Protein AF-A0A922IL06-F1 (afdb_monomer_lite)

Radius of gyration: 19.31 Å; chains: 1; bounding box: 52×30×51 Å

Structure (mmCIF, N/CA/C/O backbone):
data_AF-A0A922IL06-F1
#
_entry.id   AF-A0A922IL06-F1
#
loop_
_atom_site.group_PDB
_atom_site.id
_atom_site.type_symbol
_atom_site.label_atom_id
_atom_site.label_alt_id
_atom_site.label_comp_id
_atom_site.label_asym_id
_atom_site.label_entity_id
_atom_site.label_seq_id
_atom_site.pdbx_PDB_ins_code
_atom_site.Cartn_x
_atom_site.Cartn_y
_atom_site.Cartn_z
_atom_site.occupancy
_atom_site.B_iso_or_equiv
_atom_site.auth_seq_id
_atom_site.auth_comp_id
_atom_site.auth_asym_id
_atom_site.auth_atom_id
_atom_site.pdbx_PDB_model_num
ATOM 1 N N . MET A 1 1 ? 7.405 -8.608 19.180 1.00 25.44 1 MET A N 1
ATOM 2 C CA . MET A 1 1 ? 8.076 -8.626 17.860 1.00 25.44 1 MET A CA 1
ATOM 3 C C . MET A 1 1 ? 7.338 -7.669 16.938 1.00 25.44 1 MET A C 1
ATOM 5 O O . MET A 1 1 ? 6.225 -7.965 16.531 1.00 25.44 1 MET A O 1
ATOM 9 N N . THR A 1 2 ? 7.897 -6.492 16.674 1.00 28.80 2 THR A N 1
ATOM 10 C CA . THR A 1 2 ? 7.299 -5.489 15.783 1.00 28.80 2 THR A CA 1
ATOM 11 C C . THR A 1 2 ? 7.538 -5.907 14.336 1.00 28.80 2 THR A C 1
ATOM 13 O O . THR A 1 2 ? 8.643 -5.746 13.826 1.00 28.80 2 THR A O 1
ATOM 16 N N . LYS A 1 3 ? 6.518 -6.465 13.671 1.00 36.66 3 LYS A N 1
ATOM 17 C CA . LYS A 1 3 ? 6.544 -6.620 12.211 1.00 36.66 3 LYS A CA 1
ATOM 18 C C . LYS A 1 3 ? 6.668 -5.216 11.608 1.00 36.66 3 LYS A C 1
ATOM 20 O O . LYS A 1 3 ? 5.855 -4.339 11.900 1.00 36.66 3 LYS A O 1
ATOM 25 N N . SER A 1 4 ? 7.754 -4.973 10.879 1.00 40.06 4 SER A N 1
ATOM 26 C CA . SER A 1 4 ? 7.953 -3.725 10.141 1.00 40.06 4 SER A CA 1
ATOM 27 C C . SER A 1 4 ? 6.907 -3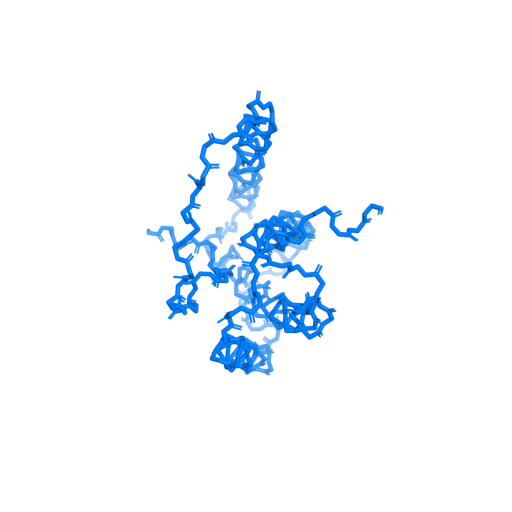.635 9.034 1.00 40.06 4 SER A C 1
ATOM 29 O O . SER A 1 4 ? 6.620 -4.648 8.398 1.00 40.06 4 SER A O 1
ATOM 31 N N . PHE A 1 5 ? 6.380 -2.432 8.785 1.00 40.97 5 PHE A N 1
ATOM 32 C CA . PHE A 1 5 ? 5.613 -2.140 7.572 1.00 40.97 5 PHE A CA 1
ATOM 33 C C . PHE A 1 5 ? 6.421 -2.577 6.364 1.00 40.97 5 PHE A C 1
ATOM 35 O O . PHE A 1 5 ? 7.599 -2.221 6.249 1.00 40.97 5 PHE A O 1
ATOM 42 N N . SER A 1 6 ? 5.810 -3.390 5.511 1.00 48.75 6 SER A N 1
ATOM 43 C CA . SER A 1 6 ? 6.524 -4.013 4.406 1.00 48.75 6 SER A CA 1
ATOM 44 C C . SER A 1 6 ? 5.707 -3.976 3.123 1.00 48.75 6 SER A C 1
ATOM 46 O O . SER A 1 6 ? 5.590 -4.979 2.432 1.00 48.75 6 SER A O 1
ATOM 48 N N . ILE A 1 7 ? 5.241 -2.786 2.728 1.00 51.75 7 ILE A N 1
ATOM 49 C CA . ILE A 1 7 ? 5.047 -2.496 1.296 1.00 51.75 7 ILE A CA 1
ATOM 50 C C . ILE A 1 7 ? 6.442 -2.248 0.698 1.00 51.75 7 ILE A C 1
ATOM 52 O O . ILE A 1 7 ? 6.792 -1.158 0.252 1.00 51.75 7 ILE A O 1
ATOM 56 N N . HIS A 1 8 ? 7.312 -3.252 0.793 1.00 52.00 8 HIS A N 1
ATOM 57 C CA . HIS A 1 8 ? 8.637 -3.194 0.208 1.00 52.00 8 HIS A CA 1
ATOM 58 C C . HIS A 1 8 ? 8.498 -3.559 -1.267 1.00 52.00 8 HIS A C 1
ATOM 60 O O . HIS A 1 8 ? 8.427 -4.732 -1.623 1.00 52.00 8 HIS A O 1
ATOM 66 N N . MET A 1 9 ? 8.590 -2.568 -2.157 1.00 52.44 9 MET A N 1
ATOM 67 C CA . MET A 1 9 ? 8.869 -2.838 -3.577 1.00 52.44 9 MET A CA 1
ATOM 68 C C . MET A 1 9 ? 10.180 -3.630 -3.782 1.00 52.44 9 MET A C 1
ATOM 70 O O . MET A 1 9 ? 10.429 -4.152 -4.865 1.00 52.44 9 MET A O 1
ATOM 74 N N . ALA A 1 10 ? 10.999 -3.766 -2.731 1.00 47.56 10 ALA A N 1
ATOM 75 C CA . ALA A 1 10 ? 12.192 -4.604 -2.676 1.00 47.56 10 ALA A CA 1
ATOM 76 C C . ALA A 1 10 ? 11.921 -6.124 -2.643 1.00 47.56 10 ALA A C 1
ATOM 78 O O . ALA A 1 10 ? 12.868 -6.885 -2.808 1.00 47.56 10 ALA A O 1
ATOM 79 N N . VAL A 1 11 ? 10.673 -6.584 -2.458 1.00 55.34 11 VAL A N 1
ATOM 80 C CA . VAL A 1 11 ? 10.341 -8.029 -2.465 1.00 55.34 11 VAL A CA 1
ATOM 81 C C . VAL A 1 11 ? 10.535 -8.648 -3.856 1.00 55.34 11 VAL A C 1
ATOM 83 O O . VAL A 1 11 ? 10.806 -9.840 -3.990 1.00 55.34 11 VAL A O 1
ATOM 86 N N . CYS A 1 12 ? 10.467 -7.832 -4.906 1.00 64.75 12 CYS A N 1
ATOM 87 C CA . CYS A 1 12 ? 10.831 -8.243 -6.250 1.00 64.75 12 CYS A CA 1
ATOM 88 C C . CYS A 1 12 ? 12.352 -8.169 -6.416 1.00 64.75 12 CYS A C 1
ATOM 90 O O . CYS A 1 12 ? 12.895 -7.155 -6.858 1.00 64.75 12 CYS A O 1
ATOM 92 N N . HIS A 1 13 ? 13.044 -9.250 -6.045 1.00 51.03 13 HIS A N 1
ATOM 93 C CA . HIS A 1 13 ? 14.447 -9.473 -6.392 1.00 51.03 13 HIS A CA 1
ATOM 94 C C . HIS A 1 13 ? 14.584 -9.694 -7.904 1.00 51.03 13 HIS A C 1
ATOM 96 O O . HIS A 1 13 ? 14.779 -10.806 -8.375 1.00 51.03 13 HIS A O 1
ATOM 102 N N . SER A 1 14 ? 14.467 -8.627 -8.684 1.00 48.75 14 SER A N 1
ATOM 103 C CA . SER A 1 14 ? 15.048 -8.583 -10.021 1.00 48.75 14 SER A CA 1
ATOM 104 C C . SER A 1 14 ? 16.544 -8.318 -9.866 1.00 48.75 14 SER A C 1
ATOM 106 O O . SER A 1 14 ? 16.910 -7.401 -9.118 1.00 48.75 14 SER A O 1
ATOM 108 N N . THR A 1 15 ? 17.392 -9.059 -10.572 1.00 41.72 15 THR A N 1
ATOM 109 C CA . THR A 1 15 ? 18.806 -8.721 -10.776 1.00 41.72 15 THR A CA 1
ATOM 110 C C . THR A 1 15 ? 18.898 -7.263 -11.230 1.00 41.72 15 THR A C 1
ATOM 112 O O . THR A 1 15 ? 18.485 -6.892 -12.325 1.00 41.72 15 THR A O 1
ATOM 115 N N . SER A 1 16 ? 19.319 -6.388 -10.317 1.00 41.94 16 SER A N 1
ATOM 116 C CA . SER A 1 16 ? 19.496 -4.967 -10.607 1.00 41.94 16 SER A CA 1
ATOM 117 C C . SER A 1 16 ? 20.673 -4.834 -11.575 1.00 41.94 16 SER A C 1
ATOM 119 O O . SER A 1 16 ? 21.653 -5.559 -11.395 1.00 41.94 16 SER A O 1
ATOM 121 N N . PRO A 1 17 ? 20.641 -3.919 -12.556 1.00 42.41 17 PRO A N 1
ATOM 122 C CA . PRO A 1 17 ? 21.859 -3.561 -13.251 1.00 42.41 17 PRO A CA 1
ATOM 123 C C . PRO A 1 17 ? 22.756 -2.899 -12.203 1.00 42.41 17 PRO A C 1
ATOM 125 O O . PRO A 1 17 ? 22.319 -1.990 -11.486 1.00 42.41 17 PRO A O 1
ATOM 128 N N . GLU A 1 18 ? 23.974 -3.409 -12.041 1.00 37.44 18 GLU A N 1
ATOM 129 C CA . GLU A 1 18 ? 25.001 -2.705 -11.287 1.00 37.44 18 GLU A CA 1
ATOM 130 C C . GLU A 1 18 ? 25.236 -1.380 -12.007 1.00 37.44 18 GLU A C 1
ATOM 132 O O . GLU A 1 18 ? 25.807 -1.330 -13.094 1.00 37.44 18 GLU A O 1
ATOM 137 N N . ILE A 1 19 ? 24.729 -0.293 -11.428 1.00 38.91 19 ILE A N 1
ATOM 138 C CA . ILE A 1 19 ? 25.041 1.050 -11.895 1.00 38.91 19 ILE A CA 1
ATOM 139 C C . ILE A 1 19 ? 26.510 1.270 -11.533 1.00 38.91 19 ILE A C 1
ATOM 141 O O . ILE A 1 19 ? 26.828 1.703 -10.426 1.00 38.91 19 ILE A O 1
ATOM 145 N N . THR A 1 20 ? 27.420 0.937 -12.447 1.00 30.42 20 THR A N 1
ATOM 146 C CA . THR A 1 20 ? 28.810 1.379 -12.369 1.00 30.42 20 THR A CA 1
ATOM 147 C C . THR A 1 20 ? 28.803 2.895 -12.476 1.00 30.42 20 THR A C 1
ATOM 149 O O . THR A 1 20 ? 28.686 3.462 -13.564 1.00 30.42 20 THR A O 1
ATOM 152 N N . THR A 1 21 ? 28.874 3.567 -11.331 1.00 33.59 21 THR A N 1
ATOM 153 C CA . THR A 1 21 ? 29.067 5.009 -11.262 1.00 33.59 21 THR A CA 1
ATOM 154 C C . THR A 1 21 ? 30.443 5.323 -11.837 1.00 33.59 21 THR A C 1
ATOM 156 O O . THR A 1 21 ? 31.457 5.174 -11.158 1.00 33.59 21 THR A O 1
ATOM 159 N N . SER A 1 22 ? 30.486 5.732 -13.106 1.00 32.06 22 SER A N 1
ATOM 160 C CA . SER A 1 22 ? 31.635 6.460 -13.629 1.00 32.06 22 SER A CA 1
ATOM 161 C C . SER A 1 22 ? 31.677 7.801 -12.904 1.00 32.06 22 SER A C 1
ATOM 163 O O . SER A 1 22 ? 30.762 8.621 -12.993 1.00 32.06 22 SER A O 1
ATOM 165 N N . ASP A 1 23 ? 32.714 7.941 -12.095 1.00 43.28 23 ASP A N 1
ATOM 166 C CA . ASP A 1 23 ? 32.923 8.996 -11.125 1.00 43.28 23 ASP A CA 1
ATOM 167 C C . ASP A 1 23 ? 33.218 10.326 -11.833 1.00 43.28 23 ASP A C 1
ATOM 169 O O . ASP A 1 23 ? 34.367 10.658 -12.119 1.00 43.28 23 ASP A O 1
ATOM 173 N N . LYS A 1 24 ? 32.170 11.085 -12.177 1.00 37.06 24 LYS A N 1
ATOM 174 C CA . LYS A 1 24 ? 32.280 12.510 -12.524 1.00 37.06 24 LYS A CA 1
ATOM 175 C C . LYS A 1 24 ? 31.118 13.312 -11.942 1.00 37.06 24 LYS A C 1
ATOM 177 O O . LYS A 1 24 ? 30.171 13.675 -12.626 1.00 37.06 24 LYS A O 1
ATOM 182 N N . GLY A 1 25 ? 31.261 13.608 -10.651 1.00 40.31 25 GLY A N 1
ATOM 183 C CA . GLY A 1 25 ? 30.978 14.919 -10.068 1.00 40.31 25 GLY A CA 1
ATOM 184 C C . GLY A 1 25 ? 29.542 15.439 -10.113 1.00 40.31 25 GLY A C 1
ATOM 185 O O . GLY A 1 25 ? 29.201 16.214 -10.995 1.00 40.31 25 GLY A O 1
ATOM 186 N N . THR A 1 26 ? 28.769 15.184 -9.051 1.00 31.05 26 THR A N 1
ATOM 187 C CA . THR A 1 26 ? 27.908 16.210 -8.418 1.00 31.05 26 THR A CA 1
ATOM 188 C C . THR A 1 26 ? 27.579 15.807 -6.968 1.00 31.05 26 THR A C 1
ATOM 190 O O . THR A 1 26 ? 26.559 15.187 -6.672 1.00 31.05 26 THR A O 1
ATOM 193 N N . HIS A 1 27 ? 28.464 16.134 -6.024 1.00 36.66 27 HIS A N 1
ATOM 194 C CA . HIS A 1 27 ? 28.212 15.969 -4.589 1.00 36.66 27 HIS A CA 1
ATOM 195 C C . HIS A 1 27 ? 27.429 17.171 -4.037 1.00 36.66 27 HIS A C 1
ATOM 197 O O . HIS A 1 27 ? 28.023 18.114 -3.525 1.00 36.66 27 HIS A O 1
ATOM 203 N N . SER A 1 28 ? 26.096 17.140 -4.100 1.00 35.50 28 SER A N 1
ATOM 204 C CA . SER A 1 28 ? 25.278 18.051 -3.272 1.00 35.50 28 SER A CA 1
ATOM 205 C C . SER A 1 28 ? 23.868 17.547 -2.931 1.00 35.50 28 SER A C 1
ATOM 207 O O . SER A 1 28 ? 23.380 17.869 -1.852 1.00 35.50 28 SER A O 1
ATOM 209 N N . ASN A 1 29 ? 23.242 16.668 -3.724 1.00 37.25 29 ASN A N 1
ATOM 210 C CA . ASN A 1 29 ? 21.848 16.252 -3.463 1.00 37.25 29 ASN A CA 1
ATOM 211 C C . ASN A 1 29 ? 21.653 15.010 -2.569 1.00 37.25 29 ASN A C 1
ATOM 213 O O . ASN A 1 29 ? 20.577 14.822 -2.007 1.00 37.25 29 ASN A O 1
ATOM 217 N N . ALA A 1 30 ? 22.674 14.173 -2.366 1.00 38.78 30 ALA A N 1
ATOM 218 C CA . ALA A 1 30 ? 22.519 12.916 -1.614 1.00 38.78 30 ALA A CA 1
ATOM 219 C C . ALA A 1 30 ? 22.411 13.093 -0.082 1.00 38.78 30 ALA A C 1
ATOM 221 O O . ALA A 1 30 ? 21.958 12.191 0.622 1.00 38.78 30 ALA A O 1
ATOM 222 N N . LYS A 1 31 ? 22.843 14.241 0.456 1.00 33.66 31 LYS A N 1
ATOM 223 C CA . LYS A 1 31 ? 22.804 14.520 1.903 1.00 33.66 31 LYS A CA 1
ATOM 224 C C . LYS A 1 31 ? 21.452 15.089 2.342 1.00 33.66 31 LYS A C 1
ATOM 226 O O . LYS A 1 31 ? 20.980 14.746 3.420 1.00 33.66 31 LYS A O 1
ATOM 231 N N . SER A 1 32 ? 20.812 15.888 1.484 1.00 35.94 32 SER A N 1
ATOM 232 C CA . SER A 1 32 ? 19.504 16.494 1.761 1.00 35.94 32 SER A CA 1
ATOM 233 C C . SER A 1 32 ? 18.368 15.466 1.752 1.00 35.94 32 SER A C 1
ATOM 235 O O . SER A 1 32 ? 17.473 15.558 2.582 1.00 35.94 32 SER A O 1
ATOM 237 N N . SER A 1 33 ? 18.427 14.446 0.885 1.00 49.84 33 SER A N 1
ATOM 238 C CA . SER A 1 33 ? 17.408 13.384 0.843 1.00 49.84 33 SER A CA 1
ATOM 239 C C . SER A 1 33 ? 17.472 12.422 2.037 1.00 49.84 33 SER A C 1
ATOM 241 O O . SER A 1 33 ? 16.442 11.933 2.490 1.00 49.84 33 SER A O 1
ATOM 243 N N . ARG A 1 34 ? 18.664 12.158 2.593 1.00 48.78 34 ARG A N 1
ATOM 244 C CA . ARG A 1 34 ? 18.819 11.315 3.796 1.00 48.78 34 ARG A CA 1
ATOM 245 C C . ARG A 1 34 ? 18.254 11.969 5.055 1.00 48.78 34 ARG A C 1
ATOM 247 O O . ARG A 1 34 ? 17.605 11.288 5.841 1.00 48.78 34 ARG A O 1
ATOM 254 N N . ILE A 1 35 ? 18.485 13.272 5.221 1.00 48.94 35 ILE A N 1
ATOM 255 C CA . ILE A 1 35 ? 18.001 14.041 6.377 1.00 48.94 35 ILE A CA 1
ATOM 256 C C . ILE A 1 35 ? 16.464 14.074 6.402 1.00 48.94 35 ILE A C 1
ATOM 258 O O . ILE A 1 35 ? 15.870 13.983 7.474 1.00 48.94 35 ILE A O 1
ATOM 262 N N . ASP A 1 36 ? 15.822 14.108 5.232 1.00 68.88 36 ASP A N 1
ATOM 263 C CA . ASP A 1 36 ? 14.361 14.086 5.123 1.00 68.88 36 ASP A CA 1
ATOM 264 C C . ASP A 1 36 ? 13.776 12.702 5.467 1.00 68.88 36 ASP A C 1
ATOM 266 O O . ASP A 1 36 ? 12.822 12.576 6.233 1.00 68.88 36 ASP A O 1
ATOM 270 N N . MET A 1 37 ? 14.427 11.628 5.002 1.00 65.69 37 MET A N 1
ATOM 271 C CA . MET A 1 37 ? 14.015 10.242 5.268 1.00 65.69 37 MET A CA 1
ATOM 272 C C . MET A 1 37 ? 14.095 9.853 6.746 1.00 65.69 37 MET A C 1
ATOM 274 O O . MET A 1 37 ? 13.223 9.139 7.247 1.00 65.69 37 MET A O 1
ATOM 278 N N . ASP A 1 38 ? 15.138 10.288 7.451 1.00 71.25 38 ASP A N 1
ATOM 279 C CA . ASP A 1 38 ? 15.278 10.004 8.881 1.00 71.25 38 ASP A CA 1
ATOM 280 C C . ASP A 1 38 ? 14.275 10.818 9.712 1.00 71.25 38 ASP A C 1
ATOM 282 O O . ASP A 1 38 ? 13.705 10.292 10.671 1.00 71.25 38 ASP A O 1
ATOM 286 N N . ASN A 1 39 ? 13.970 12.051 9.294 1.00 76.44 39 ASN A N 1
ATOM 287 C CA . ASN A 1 39 ? 12.915 12.861 9.900 1.00 76.44 39 ASN A CA 1
ATOM 288 C C . ASN A 1 39 ? 11.525 12.227 9.710 1.00 76.44 39 ASN A C 1
ATOM 290 O O . ASN A 1 39 ? 10.767 12.099 10.670 1.00 76.44 39 ASN A O 1
ATOM 294 N N . LEU A 1 40 ? 11.216 11.749 8.501 1.00 71.44 40 LEU A N 1
ATOM 295 C CA . LEU A 1 40 ? 9.978 11.026 8.192 1.00 71.44 40 LEU A CA 1
ATOM 296 C C . LEU A 1 40 ? 9.823 9.783 9.074 1.00 71.44 40 LEU A C 1
ATOM 298 O O . LEU A 1 40 ? 8.818 9.641 9.772 1.00 71.44 40 LEU A O 1
ATOM 302 N N . LYS A 1 41 ? 10.850 8.924 9.133 1.00 73.12 41 LYS A N 1
ATOM 303 C CA . LYS A 1 41 ? 10.855 7.740 10.011 1.00 73.12 41 LYS A CA 1
ATOM 304 C C . LYS A 1 41 ? 10.607 8.102 11.471 1.00 73.12 41 LYS A C 1
ATOM 306 O O . LYS A 1 41 ? 9.885 7.386 12.165 1.00 73.12 41 LYS A O 1
ATOM 311 N N . GLU A 1 42 ? 11.198 9.196 11.937 1.00 81.31 42 GLU A N 1
ATOM 312 C CA . GLU A 1 42 ? 11.040 9.652 13.310 1.00 81.31 42 GLU A CA 1
ATOM 313 C C . GLU A 1 42 ? 9.625 10.186 13.583 1.00 81.31 42 GLU A C 1
ATOM 315 O O . GLU A 1 42 ? 9.038 9.833 14.607 1.00 81.31 42 GLU A O 1
ATOM 320 N N . ILE A 1 43 ? 9.021 10.939 12.655 1.00 78.81 43 ILE A N 1
ATOM 321 C CA . ILE A 1 43 ? 7.603 11.341 12.723 1.00 78.81 43 ILE A CA 1
ATOM 322 C C . ILE A 1 43 ? 6.710 10.101 12.833 1.00 78.81 43 ILE A C 1
ATOM 324 O O . ILE A 1 43 ? 5.832 10.027 13.690 1.00 78.81 43 ILE A O 1
ATOM 328 N N . MET A 1 44 ? 6.972 9.080 12.021 1.00 74.50 44 MET A N 1
ATOM 329 C CA . MET A 1 44 ? 6.183 7.847 12.004 1.00 74.50 44 MET A CA 1
ATOM 330 C C . MET A 1 44 ? 6.341 7.055 13.307 1.00 74.50 44 MET A C 1
ATOM 332 O O . MET A 1 44 ? 5.362 6.534 13.849 1.00 74.50 44 MET A O 1
ATOM 336 N N . ARG A 1 45 ? 7.559 7.010 13.862 1.00 81.25 45 ARG A N 1
ATOM 337 C CA . ARG A 1 45 ? 7.829 6.401 15.169 1.00 81.25 45 ARG A CA 1
ATOM 338 C C . ARG A 1 45 ? 7.079 7.127 16.289 1.00 81.25 45 ARG A C 1
ATOM 340 O O . ARG A 1 45 ? 6.488 6.456 17.138 1.00 81.25 45 ARG A O 1
ATOM 347 N N . ARG A 1 46 ? 7.079 8.466 16.289 1.00 84.44 46 ARG A N 1
ATOM 348 C CA . ARG A 1 46 ? 6.340 9.284 17.266 1.00 84.44 46 ARG A CA 1
ATOM 349 C C . ARG A 1 46 ? 4.835 9.083 17.144 1.00 84.44 46 ARG A C 1
ATOM 351 O O . ARG A 1 46 ? 4.212 8.728 18.138 1.00 84.44 46 ARG A O 1
ATOM 358 N N . ASN A 1 47 ? 4.278 9.171 15.936 1.00 82.19 47 ASN A N 1
ATOM 359 C CA . ASN A 1 47 ? 2.848 8.959 15.701 1.00 82.19 47 ASN A CA 1
ATOM 360 C C . ASN A 1 47 ? 2.393 7.585 16.202 1.00 82.19 47 ASN A C 1
ATOM 362 O O . ASN A 1 47 ? 1.392 7.484 16.908 1.00 82.19 47 ASN A O 1
ATOM 366 N N . LYS A 1 48 ? 3.161 6.525 15.917 1.00 82.00 48 LYS A N 1
ATOM 367 C CA . LYS A 1 48 ? 2.865 5.179 16.424 1.00 82.00 48 LYS A CA 1
ATOM 368 C C . LYS A 1 48 ? 2.866 5.120 17.955 1.00 82.00 48 LYS A C 1
ATOM 370 O O . LYS A 1 48 ? 1.996 4.475 18.540 1.00 82.00 48 LYS A O 1
ATOM 375 N N . ALA A 1 49 ? 3.839 5.762 18.604 1.00 87.06 49 ALA A N 1
ATOM 376 C CA . ALA A 1 49 ? 3.933 5.789 20.062 1.00 87.06 49 ALA A CA 1
ATOM 377 C C . ALA A 1 49 ? 2.760 6.554 20.696 1.00 87.06 49 ALA A C 1
ATOM 379 O O . ALA A 1 49 ? 2.158 6.067 21.651 1.00 87.06 49 ALA A O 1
ATOM 380 N N . GLU A 1 50 ? 2.397 7.705 20.134 1.00 88.62 50 GLU A N 1
ATOM 381 C CA . GLU A 1 50 ? 1.277 8.525 20.600 1.00 88.62 50 GLU A CA 1
ATOM 382 C C . GLU A 1 50 ? -0.070 7.821 20.427 1.00 88.62 50 GLU A C 1
ATOM 384 O O . GLU A 1 50 ? -0.859 7.785 21.367 1.00 88.62 50 GLU A O 1
ATOM 389 N N . ILE A 1 51 ? -0.316 7.201 19.268 1.00 85.44 51 ILE A N 1
ATOM 390 C CA . ILE A 1 51 ? -1.532 6.412 19.033 1.00 85.44 51 ILE A CA 1
ATOM 391 C C . ILE A 1 51 ? -1.598 5.239 20.017 1.00 85.44 51 ILE A C 1
ATOM 393 O O . ILE A 1 51 ? -2.644 4.971 20.607 1.00 85.44 51 ILE A O 1
ATOM 397 N N . SER A 1 52 ? -0.471 4.556 20.250 1.00 87.38 52 SER A N 1
ATOM 398 C CA . SER A 1 52 ? -0.420 3.470 21.228 1.00 87.38 52 SER A CA 1
ATOM 399 C C . SER A 1 52 ? -0.724 3.945 22.649 1.00 87.38 52 SER A C 1
ATOM 401 O O . SER A 1 52 ? -1.360 3.199 23.392 1.00 87.38 52 SER A O 1
ATOM 403 N N . ALA A 1 53 ? -0.266 5.135 23.038 1.00 89.06 53 ALA A N 1
ATOM 404 C CA . ALA A 1 53 ? -0.562 5.718 24.341 1.00 89.06 53 ALA A CA 1
ATOM 405 C C . ALA A 1 53 ? -2.044 6.110 24.458 1.00 89.06 53 ALA A C 1
ATOM 407 O O . ALA A 1 53 ? -2.679 5.777 25.455 1.00 89.06 53 ALA A O 1
ATOM 408 N N . GLU A 1 54 ? -2.614 6.742 23.426 1.00 88.12 54 GLU A N 1
ATOM 409 C CA . GLU A 1 54 ? -4.029 7.132 23.384 1.00 88.12 54 GLU A CA 1
ATOM 410 C C . GLU A 1 54 ? -4.945 5.908 23.514 1.00 88.12 54 GLU A C 1
A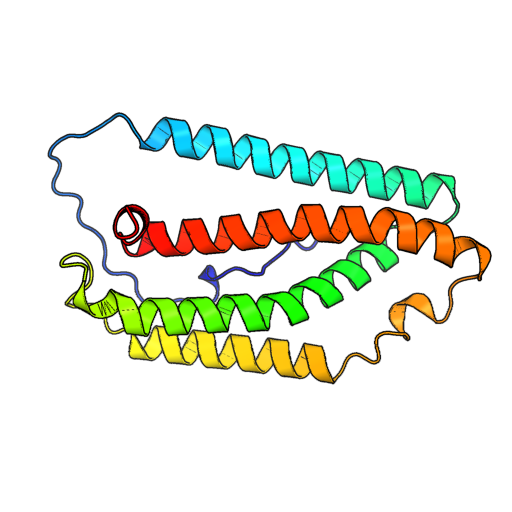TOM 412 O O . GLU A 1 54 ? -5.844 5.910 24.351 1.00 88.12 54 GLU A O 1
ATOM 417 N N . LEU A 1 55 ? -4.661 4.822 22.790 1.00 87.38 55 LEU A N 1
ATOM 418 C CA . LEU A 1 55 ? -5.410 3.566 22.903 1.00 87.38 55 LEU A CA 1
ATOM 419 C C . LEU A 1 55 ? -5.320 2.963 24.316 1.00 87.38 55 LEU A C 1
ATOM 421 O O . LEU A 1 55 ? -6.349 2.619 24.899 1.00 87.38 55 LEU A O 1
ATOM 425 N N . LYS A 1 56 ? -4.116 2.906 24.907 1.00 89.56 56 LYS A N 1
ATOM 426 C CA . LYS A 1 56 ? -3.921 2.390 26.278 1.00 89.56 56 LYS A CA 1
ATOM 427 C C . LYS A 1 56 ? -4.673 3.207 27.323 1.00 89.56 56 LYS A C 1
ATOM 429 O O . LYS A 1 56 ? -5.289 2.621 28.209 1.00 89.56 56 LYS A O 1
ATOM 434 N N . ASN A 1 57 ? -4.653 4.535 27.207 1.00 89.75 57 ASN A N 1
ATOM 435 C CA . ASN A 1 57 ? -5.335 5.435 28.140 1.00 89.75 57 ASN A CA 1
ATOM 436 C C . ASN A 1 57 ? -6.857 5.228 28.151 1.00 89.75 57 ASN A C 1
ATOM 438 O O . ASN A 1 57 ? -7.499 5.511 29.157 1.00 89.75 57 ASN A O 1
ATOM 442 N N . HIS A 1 58 ? -7.420 4.696 27.063 1.00 86.62 58 HIS A N 1
ATOM 443 C CA . HIS A 1 58 ? -8.843 4.381 26.938 1.00 86.62 58 HIS A CA 1
ATOM 444 C C . HIS A 1 58 ? -9.149 2.885 27.119 1.00 86.62 58 HIS A C 1
ATOM 446 O O . HIS A 1 58 ? -10.226 2.429 26.752 1.00 86.62 58 HIS A O 1
ATOM 452 N N . GLY A 1 59 ? -8.211 2.099 27.665 1.00 84.38 59 GLY A N 1
ATOM 453 C CA . GLY A 1 59 ? -8.417 0.671 27.933 1.00 84.38 59 GLY A CA 1
ATOM 454 C C . GLY A 1 59 ? -8.413 -0.224 26.688 1.00 84.38 59 GLY A C 1
ATOM 455 O O . GLY A 1 59 ? -8.780 -1.397 26.774 1.00 84.38 59 GLY A O 1
ATOM 456 N N . VAL A 1 60 ? -7.979 0.292 25.535 1.00 84.12 60 VAL A N 1
ATOM 457 C CA . VAL A 1 60 ? -7.904 -0.455 24.275 1.00 84.12 60 VAL A CA 1
ATOM 458 C C . VAL A 1 60 ? -6.519 -1.079 24.119 1.00 84.12 60 VAL A C 1
ATOM 460 O O . VAL A 1 60 ? -5.501 -0.402 24.259 1.00 84.12 60 VAL A O 1
ATOM 463 N N . GLN A 1 61 ? -6.466 -2.371 23.784 1.00 85.06 61 GLN A N 1
ATOM 464 C CA . GLN A 1 61 ? -5.212 -3.068 23.482 1.00 85.06 61 GLN A CA 1
ATOM 465 C C . GLN A 1 61 ? -4.647 -2.596 22.130 1.00 85.06 61 GLN A C 1
ATOM 467 O O . GLN A 1 61 ? -5.241 -2.902 21.092 1.00 85.06 61 GLN A O 1
ATOM 472 N N . PRO A 1 62 ? -3.507 -1.876 22.091 1.00 84.50 62 PRO A N 1
ATOM 473 C CA . PRO A 1 62 ? -3.049 -1.233 20.860 1.00 84.50 62 PRO A CA 1
ATOM 474 C C . PRO A 1 62 ? -2.602 -2.213 19.786 1.00 84.50 62 PRO A C 1
ATOM 476 O O . PRO A 1 62 ? -2.807 -1.946 18.609 1.00 84.50 62 PRO A O 1
ATOM 479 N N . ASP A 1 63 ? -1.998 -3.336 20.177 1.00 82.62 63 ASP A N 1
ATOM 480 C CA . ASP A 1 63 ? -1.370 -4.263 19.233 1.00 82.62 63 ASP A CA 1
ATOM 481 C C . ASP A 1 63 ? -2.382 -4.831 18.232 1.00 82.62 63 ASP A C 1
ATOM 483 O O . ASP A 1 63 ? -2.098 -4.883 17.039 1.00 82.62 63 ASP A O 1
ATOM 487 N N . GLN A 1 64 ? -3.591 -5.171 18.691 1.00 78.38 64 GLN A N 1
ATOM 488 C CA . GLN A 1 64 ? -4.660 -5.671 17.823 1.00 78.38 64 GLN A CA 1
ATOM 489 C C . GLN A 1 64 ? -5.170 -4.591 16.856 1.00 78.38 64 GLN A C 1
ATOM 491 O O . GLN A 1 64 ? -5.397 -4.877 15.681 1.00 78.38 64 GLN A O 1
ATOM 496 N N . ILE A 1 65 ? -5.329 -3.349 17.328 1.00 80.88 65 ILE A N 1
ATOM 497 C CA . ILE A 1 65 ? -5.819 -2.230 16.506 1.00 80.88 65 ILE A CA 1
ATOM 498 C C . ILE A 1 65 ? -4.774 -1.819 15.470 1.00 80.88 65 ILE A C 1
ATOM 500 O O . ILE A 1 65 ? -5.097 -1.678 14.292 1.00 80.88 65 ILE A O 1
ATOM 504 N N . ILE A 1 66 ? -3.516 -1.679 15.895 1.00 81.25 66 ILE A N 1
ATOM 505 C CA . ILE A 1 66 ? -2.384 -1.356 15.024 1.00 81.25 66 ILE A CA 1
ATOM 506 C C . ILE A 1 66 ? -2.226 -2.439 13.957 1.00 81.25 66 ILE A C 1
ATOM 508 O O . ILE A 1 66 ? -2.072 -2.106 12.785 1.00 81.25 66 ILE A O 1
ATOM 512 N N . GLU A 1 67 ? -2.280 -3.719 14.337 1.00 79.62 67 GLU A N 1
ATOM 513 C CA . GLU A 1 67 ? -2.155 -4.827 13.387 1.00 79.62 67 GLU A CA 1
ATOM 514 C C . GLU A 1 67 ? -3.331 -4.862 12.410 1.00 79.62 67 GLU A C 1
ATOM 516 O O . GLU A 1 67 ? -3.119 -5.049 11.213 1.00 79.62 67 GLU A O 1
ATOM 521 N N . CYS A 1 68 ? -4.559 -4.617 12.876 1.00 79.56 68 CYS A N 1
ATOM 522 C CA . CYS A 1 68 ? -5.687 -4.555 11.959 1.00 79.56 68 CYS A CA 1
ATOM 523 C C . CYS A 1 68 ? -5.568 -3.387 10.974 1.00 79.56 68 CYS A C 1
ATOM 525 O O . CYS A 1 68 ? -5.684 -3.602 9.768 1.00 79.56 68 CYS A O 1
ATOM 527 N N . ARG A 1 69 ? -5.282 -2.167 11.451 1.00 80.50 69 ARG A N 1
ATOM 528 C CA . ARG A 1 69 ? -5.091 -1.007 10.566 1.00 80.50 69 ARG A CA 1
ATOM 529 C C . ARG A 1 69 ? -3.930 -1.217 9.609 1.00 80.50 69 ARG A C 1
ATOM 531 O O . ARG A 1 69 ? -4.027 -0.821 8.456 1.00 80.50 69 ARG A O 1
ATOM 538 N N . ARG A 1 70 ? -2.858 -1.874 10.057 1.00 79.12 70 ARG A N 1
ATOM 539 C CA . ARG A 1 70 ? -1.738 -2.267 9.200 1.00 79.12 70 ARG A CA 1
ATOM 540 C C . ARG A 1 70 ? -2.194 -3.170 8.068 1.00 79.12 70 ARG A C 1
ATOM 542 O O . ARG A 1 70 ? -1.948 -2.834 6.920 1.00 79.12 70 ARG A O 1
ATOM 549 N N . MET A 1 71 ? -2.870 -4.276 8.376 1.00 76.88 71 MET A N 1
ATOM 550 C CA . MET A 1 71 ? -3.376 -5.192 7.349 1.00 76.88 71 MET A CA 1
ATOM 551 C C . MET A 1 71 ? -4.360 -4.490 6.417 1.00 76.88 71 MET A C 1
ATOM 553 O O . MET A 1 71 ? -4.325 -4.721 5.209 1.00 76.88 71 MET A O 1
ATOM 557 N N . PHE A 1 72 ? -5.216 -3.619 6.964 1.00 77.94 72 PHE A N 1
ATOM 558 C CA . PHE A 1 72 ? -6.175 -2.860 6.176 1.00 77.94 72 PHE A CA 1
ATOM 559 C C . PHE A 1 72 ? -5.458 -1.957 5.160 1.00 77.94 72 PHE A C 1
ATOM 561 O O . PHE A 1 72 ? -5.697 -1.989 3.953 1.00 77.94 72 PHE A O 1
ATOM 568 N N . HIS A 1 73 ? -4.488 -1.204 5.650 1.00 77.44 73 HIS A N 1
ATOM 569 C CA . HIS A 1 73 ? -3.746 -0.278 4.823 1.00 77.44 73 HIS A CA 1
ATOM 570 C C . HIS A 1 73 ? -2.821 -0.976 3.818 1.00 77.44 73 HIS A C 1
ATOM 572 O O . HIS A 1 73 ? -2.777 -0.594 2.652 1.00 77.44 73 HIS A O 1
ATOM 578 N N . GLU A 1 74 ? -2.100 -2.018 4.245 1.00 78.19 74 GLU A N 1
ATOM 579 C CA . GLU A 1 74 ? -1.156 -2.766 3.403 1.00 78.19 74 GLU A CA 1
ATOM 580 C C . GLU A 1 74 ? -1.850 -3.405 2.198 1.00 78.19 74 GLU A C 1
ATOM 582 O O . GLU A 1 74 ? -1.308 -3.360 1.098 1.00 78.19 74 GLU A O 1
ATOM 587 N N . SER A 1 75 ? -3.061 -3.937 2.364 1.00 79.06 75 SER A N 1
ATOM 588 C CA . SER A 1 75 ? -3.786 -4.540 1.239 1.00 79.06 75 SER A CA 1
ATOM 589 C C . SER A 1 75 ? -4.451 -3.505 0.327 1.00 79.06 75 SER A C 1
ATOM 591 O O . SER A 1 75 ? -4.374 -3.662 -0.888 1.00 79.06 75 SER A O 1
ATOM 593 N N . GLU A 1 76 ? -5.015 -2.406 0.846 1.00 78.81 76 GLU A N 1
ATOM 594 C CA . GLU A 1 76 ? -5.555 -1.345 -0.027 1.00 78.81 76 GLU A CA 1
ATOM 595 C C . GLU A 1 76 ? -4.454 -0.607 -0.794 1.00 78.81 76 GLU A C 1
ATOM 597 O O . GLU A 1 76 ? -4.490 -0.507 -2.024 1.00 78.81 76 GLU A O 1
ATOM 602 N N . GLN A 1 77 ? -3.435 -0.110 -0.089 1.00 78.56 77 GLN A N 1
ATOM 603 C CA . GLN A 1 77 ? -2.359 0.618 -0.752 1.00 78.56 77 GLN A CA 1
ATOM 604 C C . GLN A 1 77 ? -1.394 -0.293 -1.483 1.00 78.56 77 GLN A C 1
ATOM 606 O O . GLN A 1 77 ? -0.760 0.174 -2.423 1.00 78.56 77 GLN A O 1
ATOM 611 N N . GLY A 1 78 ? -1.272 -1.568 -1.117 1.00 79.81 78 GLY A N 1
ATOM 612 C CA . GLY A 1 78 ? -0.483 -2.530 -1.880 1.00 79.81 78 GLY A CA 1
ATOM 613 C C . GLY A 1 78 ? -0.968 -2.599 -3.328 1.00 79.81 78 GLY A C 1
ATOM 614 O O . GLY A 1 78 ? -0.179 -2.401 -4.253 1.00 79.81 78 GLY A O 1
ATOM 615 N N . VAL A 1 79 ? -2.282 -2.755 -3.537 1.00 83.62 79 VAL A N 1
ATOM 616 C CA . VAL A 1 79 ? -2.885 -2.763 -4.883 1.00 83.62 79 VAL A CA 1
ATOM 617 C C . VAL A 1 79 ? -2.558 -1.481 -5.646 1.00 83.62 79 VAL A C 1
ATOM 619 O O . VAL A 1 79 ? -2.104 -1.543 -6.796 1.00 83.62 79 VAL A O 1
ATOM 622 N N . ARG A 1 80 ? -2.753 -0.321 -5.011 1.00 84.12 80 ARG A N 1
ATOM 623 C CA . ARG A 1 80 ? -2.485 0.982 -5.631 1.00 84.12 80 ARG A CA 1
ATOM 624 C C . ARG A 1 80 ? -1.007 1.161 -5.973 1.00 84.12 80 ARG A C 1
ATOM 626 O O . ARG A 1 80 ? -0.687 1.493 -7.110 1.00 84.12 80 ARG A O 1
ATOM 633 N N . THR A 1 81 ? -0.118 0.877 -5.022 1.00 81.62 81 THR A N 1
ATOM 634 C CA . THR A 1 81 ? 1.340 1.021 -5.158 1.00 81.62 81 THR A CA 1
ATOM 635 C C . THR A 1 81 ? 1.852 0.224 -6.345 1.00 81.62 81 THR A C 1
ATOM 637 O O . THR A 1 81 ? 2.528 0.773 -7.212 1.00 81.62 81 THR A O 1
ATOM 640 N N . PHE A 1 82 ? 1.507 -1.063 -6.423 1.00 83.81 82 PHE A N 1
ATOM 641 C CA . PHE A 1 82 ? 1.986 -1.908 -7.512 1.00 83.81 82 PHE A CA 1
ATOM 642 C C . PHE A 1 82 ? 1.354 -1.532 -8.857 1.00 83.81 82 PHE A C 1
ATOM 644 O O . PHE A 1 82 ? 2.042 -1.572 -9.874 1.00 83.81 82 PHE A O 1
ATOM 651 N N . SER A 1 83 ? 0.093 -1.085 -8.874 1.00 87.31 83 SER A N 1
ATOM 652 C CA . SER A 1 83 ? -0.548 -0.579 -10.098 1.00 87.31 83 SER A CA 1
ATOM 653 C C . SER A 1 83 ? 0.144 0.678 -10.633 1.00 87.31 83 SER A C 1
ATOM 655 O O . SER A 1 83 ? 0.468 0.746 -11.819 1.00 87.31 83 SER A O 1
ATOM 657 N N . GLU A 1 84 ? 0.423 1.655 -9.764 1.00 85.50 84 GLU A N 1
ATOM 658 C CA . GLU A 1 84 ? 1.149 2.871 -10.139 1.00 85.50 84 GLU A CA 1
ATOM 659 C C . GLU A 1 84 ? 2.592 2.557 -10.561 1.00 85.50 84 GLU A C 1
ATOM 661 O O . GLU A 1 84 ? 3.078 3.140 -11.531 1.00 85.50 84 GLU A O 1
ATOM 666 N N . ALA A 1 85 ? 3.268 1.605 -9.909 1.00 82.75 85 ALA A N 1
ATOM 667 C CA . ALA A 1 85 ? 4.617 1.184 -10.287 1.00 82.75 85 ALA A CA 1
ATOM 668 C C . ALA A 1 85 ? 4.654 0.548 -11.688 1.00 82.75 85 ALA A C 1
ATOM 670 O O . ALA A 1 85 ? 5.485 0.932 -12.512 1.00 82.75 85 ALA A O 1
ATOM 671 N N . ILE A 1 86 ? 3.723 -0.363 -11.996 1.00 86.69 86 ILE A N 1
ATOM 672 C CA . ILE A 1 86 ? 3.583 -0.972 -13.331 1.00 86.69 86 ILE A CA 1
ATOM 673 C C . ILE A 1 86 ? 3.319 0.108 -14.389 1.00 86.69 86 ILE A C 1
ATOM 675 O O . ILE A 1 86 ? 4.014 0.162 -15.406 1.00 86.69 86 ILE A O 1
ATOM 679 N N . ALA A 1 87 ? 2.365 1.011 -14.140 1.00 88.12 87 ALA A N 1
ATOM 680 C CA . ALA A 1 87 ? 2.052 2.108 -15.056 1.00 88.12 87 ALA A CA 1
ATOM 681 C C . ALA A 1 87 ? 3.262 3.032 -15.283 1.00 88.12 87 ALA A C 1
ATOM 683 O O . ALA A 1 87 ? 3.565 3.401 -16.420 1.00 88.12 87 ALA A O 1
ATOM 684 N N . THR A 1 88 ? 3.998 3.346 -14.214 1.00 84.38 88 THR A N 1
ATOM 685 C CA . THR A 1 88 ? 5.222 4.155 -14.268 1.00 84.38 88 THR A CA 1
ATOM 686 C C . THR A 1 88 ? 6.280 3.490 -15.144 1.00 84.38 88 THR A C 1
ATOM 688 O O . THR A 1 88 ? 6.875 4.162 -15.986 1.00 84.38 88 THR A O 1
ATOM 691 N N . ILE A 1 89 ? 6.484 2.175 -15.008 1.00 84.19 89 ILE A N 1
ATOM 692 C CA . ILE A 1 89 ? 7.405 1.422 -15.867 1.00 84.19 89 ILE A CA 1
ATOM 693 C C . ILE A 1 89 ? 6.976 1.519 -17.329 1.00 84.19 89 ILE A C 1
ATOM 695 O O . ILE A 1 89 ? 7.791 1.867 -18.182 1.00 84.19 89 ILE A O 1
ATOM 699 N N . HIS A 1 90 ? 5.706 1.246 -17.637 1.00 86.56 90 HIS A N 1
ATOM 700 C CA . HIS A 1 90 ? 5.213 1.301 -19.014 1.00 86.56 90 HIS A CA 1
ATOM 701 C C . HIS A 1 90 ? 5.427 2.672 -19.663 1.00 86.56 90 HIS A C 1
ATOM 703 O O . HIS A 1 90 ? 5.802 2.729 -20.835 1.00 86.56 90 HIS A O 1
ATOM 709 N N . PHE A 1 91 ? 5.233 3.753 -18.906 1.00 84.75 91 PHE A N 1
ATOM 710 C CA . PHE A 1 91 ? 5.384 5.122 -19.395 1.00 84.75 91 PHE A CA 1
ATOM 711 C C . PHE A 1 91 ? 6.847 5.574 -19.522 1.00 84.75 91 PHE A C 1
ATOM 713 O O . PHE A 1 91 ? 7.190 6.295 -20.462 1.00 84.75 91 PHE A O 1
ATOM 720 N N . ASN A 1 92 ? 7.716 5.166 -18.590 1.00 78.12 92 ASN A N 1
ATOM 721 C CA . ASN A 1 92 ? 9.075 5.706 -18.468 1.00 78.12 92 ASN A CA 1
ATOM 722 C C . ASN A 1 92 ? 10.186 4.792 -18.993 1.00 78.12 92 ASN A C 1
ATOM 724 O O . ASN A 1 92 ? 11.303 5.276 -19.169 1.00 78.12 92 ASN A O 1
ATOM 728 N N . LYS A 1 93 ? 9.922 3.510 -19.288 1.00 72.00 93 LYS A N 1
ATOM 729 C CA . LYS A 1 93 ? 10.969 2.550 -19.699 1.00 72.00 93 LYS A CA 1
ATOM 730 C C . LYS A 1 93 ? 11.799 2.977 -20.915 1.00 72.00 93 LYS A C 1
ATOM 732 O O . LYS A 1 93 ? 12.931 2.540 -21.048 1.00 72.00 93 LYS A O 1
ATOM 737 N N . PHE A 1 94 ? 11.271 3.854 -21.770 1.00 74.12 94 PHE A N 1
ATOM 738 C CA . PHE A 1 94 ? 11.980 4.388 -22.942 1.00 74.12 94 PHE A CA 1
ATOM 739 C C . PHE A 1 94 ? 12.554 5.797 -22.744 1.00 74.12 94 PHE A C 1
ATOM 741 O O . PHE A 1 94 ? 13.172 6.340 -23.653 1.00 74.12 94 PHE A O 1
ATOM 748 N N . LYS A 1 95 ? 12.324 6.420 -21.584 1.00 73.62 95 LYS A N 1
ATOM 749 C CA . LYS A 1 95 ? 12.678 7.824 -21.330 1.00 73.62 95 LYS A CA 1
ATOM 750 C C . LYS A 1 95 ? 14.022 8.010 -20.641 1.00 73.62 95 LYS A C 1
ATOM 752 O O . LYS A 1 95 ? 14.508 9.133 -20.574 1.00 73.62 95 LYS A O 1
ATOM 757 N N . SER A 1 96 ? 14.606 6.941 -20.107 1.00 66.38 96 SER A N 1
ATOM 758 C CA . SER A 1 96 ? 15.871 7.010 -19.384 1.00 66.38 96 SER A CA 1
ATOM 759 C C . SER A 1 96 ? 16.919 6.113 -20.050 1.00 66.38 96 SER A C 1
ATOM 761 O O . SER A 1 96 ? 16.730 4.895 -20.084 1.00 66.38 96 SER A O 1
ATOM 763 N N . PRO A 1 97 ? 18.038 6.679 -20.541 1.00 62.97 97 PRO A N 1
ATOM 764 C CA . PRO A 1 97 ? 19.150 5.899 -21.081 1.00 62.97 97 PRO A CA 1
ATOM 765 C C . PRO A 1 97 ? 19.870 5.056 -20.014 1.00 62.97 97 PRO A C 1
ATOM 767 O O . PRO A 1 97 ? 20.659 4.189 -20.357 1.00 62.97 97 PRO A O 1
ATOM 770 N N . LEU A 1 98 ? 19.583 5.266 -18.721 1.00 61.44 98 LEU A N 1
ATOM 771 C CA . LEU A 1 98 ? 20.151 4.480 -17.617 1.00 61.44 98 LEU A CA 1
ATOM 772 C C . LEU A 1 98 ? 19.529 3.078 -17.473 1.00 61.44 98 LEU A C 1
ATOM 774 O O . LEU A 1 98 ? 19.989 2.295 -16.646 1.00 61.44 98 LEU A O 1
ATOM 778 N N . VAL A 1 99 ? 18.460 2.770 -18.216 1.00 64.31 99 VAL A N 1
ATOM 779 C CA . VAL A 1 99 ? 17.672 1.531 -18.057 1.00 64.31 99 VAL A CA 1
ATOM 780 C C . VAL A 1 99 ? 17.295 0.877 -19.391 1.00 64.31 99 VAL A C 1
ATOM 782 O O . VAL A 1 99 ? 16.435 0.001 -19.415 1.00 64.31 99 VAL A O 1
ATOM 785 N N . THR A 1 100 ? 17.920 1.276 -20.504 1.00 62.22 100 THR A N 1
ATOM 786 C CA . THR A 1 100 ? 17.602 0.754 -21.848 1.00 62.22 100 THR A CA 1
ATOM 787 C C . THR A 1 100 ? 17.839 -0.747 -21.991 1.00 62.22 100 THR A C 1
ATOM 789 O O . THR A 1 100 ? 17.104 -1.399 -22.727 1.00 62.22 100 THR A O 1
ATOM 792 N N . ASP A 1 101 ? 18.789 -1.300 -21.235 1.00 65.62 101 ASP A N 1
ATOM 793 C CA . ASP A 1 101 ? 19.112 -2.734 -21.250 1.00 65.62 101 ASP A CA 1
ATOM 794 C C . ASP A 1 101 ? 18.376 -3.521 -20.154 1.00 65.62 101 ASP A C 1
ATOM 796 O O . ASP A 1 101 ? 18.552 -4.731 -20.005 1.00 65.62 101 ASP A O 1
ATOM 800 N N . TYR A 1 102 ? 17.545 -2.847 -19.354 1.00 71.50 102 TYR A N 1
ATOM 801 C CA . TYR A 1 102 ? 16.846 -3.485 -18.252 1.00 71.50 102 TYR A CA 1
ATOM 802 C C . TYR A 1 102 ? 15.574 -4.191 -18.731 1.00 71.50 102 TYR A C 1
ATOM 804 O O . TYR A 1 102 ? 14.644 -3.575 -19.260 1.00 71.50 102 TYR A O 1
ATOM 812 N N . ASN A 1 103 ? 15.491 -5.501 -18.486 1.00 76.75 103 ASN A N 1
ATOM 813 C CA . ASN A 1 103 ? 14.287 -6.266 -18.775 1.00 76.75 103 ASN A CA 1
ATOM 814 C C . ASN A 1 103 ? 13.227 -6.040 -17.689 1.00 76.75 103 ASN A C 1
ATOM 816 O O . ASN A 1 103 ? 13.188 -6.712 -16.659 1.00 76.75 103 ASN A O 1
ATOM 820 N N . PHE A 1 104 ? 12.316 -5.111 -17.957 1.00 82.50 104 PHE A N 1
ATOM 821 C CA . PHE A 1 104 ? 11.203 -4.815 -17.062 1.00 82.50 104 PHE A CA 1
ATOM 822 C C . PHE A 1 104 ? 10.145 -5.925 -16.974 1.00 82.50 104 PHE A C 1
ATOM 824 O O . PHE A 1 104 ? 9.297 -5.850 -16.091 1.00 82.50 104 PHE A O 1
ATOM 831 N N . THR A 1 105 ? 10.162 -6.937 -17.848 1.00 85.06 105 THR A N 1
ATOM 832 C CA . THR A 1 105 ? 9.121 -7.982 -17.895 1.00 85.06 105 THR A CA 1
ATOM 833 C C . THR A 1 105 ? 9.032 -8.742 -16.574 1.00 85.06 105 THR A C 1
ATOM 835 O O . THR A 1 105 ? 7.961 -8.813 -15.982 1.00 85.06 105 THR A O 1
ATOM 838 N N . GLU A 1 106 ? 10.162 -9.221 -16.047 1.00 83.12 106 GLU A N 1
ATOM 839 C CA . GLU A 1 106 ? 10.190 -9.959 -14.777 1.00 83.12 106 GLU A CA 1
ATOM 840 C C . GLU A 1 106 ? 9.751 -9.093 -13.588 1.00 83.12 106 GLU A C 1
ATOM 842 O O . GLU A 1 106 ? 9.079 -9.570 -12.668 1.00 83.12 106 GLU A O 1
ATOM 847 N N . LEU A 1 107 ? 10.108 -7.805 -13.616 1.00 82.38 107 LEU A N 1
ATOM 848 C CA . LEU A 1 107 ? 9.722 -6.847 -12.586 1.00 82.38 107 LEU A CA 1
ATOM 849 C C . LEU A 1 107 ? 8.217 -6.552 -12.631 1.00 82.38 107 LEU A C 1
ATOM 851 O O . LEU A 1 107 ? 7.566 -6.581 -11.588 1.00 82.38 107 LEU A O 1
ATOM 855 N N . ILE A 1 108 ? 7.663 -6.315 -13.825 1.00 86.19 108 ILE A N 1
ATOM 856 C CA . ILE A 1 108 ? 6.223 -6.119 -14.041 1.00 86.19 108 ILE A CA 1
ATOM 857 C C . ILE A 1 108 ? 5.462 -7.365 -13.590 1.00 86.19 108 ILE A C 1
ATOM 859 O O . ILE A 1 108 ? 4.521 -7.239 -12.812 1.00 86.19 108 ILE A O 1
ATOM 863 N N . ASP A 1 109 ? 5.898 -8.561 -13.988 1.00 87.56 109 ASP A N 1
ATOM 864 C CA . ASP A 1 109 ? 5.265 -9.819 -13.583 1.00 87.56 109 ASP A CA 1
ATOM 865 C C . ASP A 1 109 ? 5.296 -10.013 -12.065 1.00 87.56 109 ASP A C 1
ATOM 867 O O . ASP A 1 109 ? 4.334 -10.499 -11.462 1.00 87.56 109 ASP A O 1
ATOM 871 N N . CYS A 1 110 ? 6.397 -9.629 -11.417 1.00 86.44 110 CYS A N 1
ATOM 872 C CA . CYS A 1 110 ? 6.478 -9.657 -9.967 1.00 86.44 110 CYS A CA 1
ATOM 873 C C . CYS A 1 110 ? 5.502 -8.667 -9.319 1.00 86.44 110 CYS A C 1
ATOM 875 O O . CYS A 1 110 ? 4.758 -9.057 -8.417 1.00 86.44 110 CYS A O 1
ATOM 877 N N . PHE A 1 111 ? 5.449 -7.421 -9.794 1.00 87.38 111 PHE A N 1
ATOM 878 C CA . PHE A 1 111 ? 4.498 -6.424 -9.301 1.00 87.38 111 PHE A CA 1
ATOM 879 C C . PHE A 1 111 ? 3.048 -6.840 -9.541 1.00 87.38 111 PHE A C 1
ATOM 881 O O . PHE A 1 111 ? 2.210 -6.648 -8.667 1.00 87.38 111 PHE A O 1
ATOM 888 N N . GLU A 1 112 ? 2.753 -7.491 -10.662 1.00 89.94 112 GLU A N 1
ATOM 889 C CA . GLU A 1 112 ? 1.443 -8.065 -10.956 1.00 89.94 112 GLU A CA 1
ATOM 890 C C . GLU A 1 112 ? 1.053 -9.152 -9.948 1.00 89.94 112 GLU A C 1
ATOM 892 O O . GLU A 1 112 ? -0.072 -9.163 -9.441 1.00 89.94 112 GLU A O 1
ATOM 897 N N . ARG A 1 113 ? 1.987 -10.045 -9.594 1.00 89.12 113 ARG A N 1
ATOM 898 C CA . ARG A 1 113 ? 1.760 -11.053 -8.545 1.00 89.12 113 ARG A CA 1
ATOM 899 C C . ARG A 1 113 ? 1.505 -10.409 -7.184 1.00 89.12 113 ARG A C 1
ATOM 901 O O . ARG A 1 113 ? 0.562 -10.810 -6.505 1.00 89.12 113 ARG A O 1
ATOM 908 N N . GLN A 1 114 ? 2.297 -9.406 -6.806 1.00 84.19 114 GLN A N 1
ATOM 909 C CA . GLN A 1 114 ? 2.122 -8.687 -5.539 1.00 84.19 114 GLN A CA 1
ATOM 910 C C . GLN A 1 114 ? 0.794 -7.921 -5.498 1.00 84.19 114 GLN A C 1
ATOM 912 O O . GLN A 1 114 ? 0.049 -8.020 -4.526 1.00 84.19 114 GLN A O 1
ATOM 917 N N . ARG A 1 115 ? 0.433 -7.238 -6.591 1.00 88.94 115 ARG A N 1
ATOM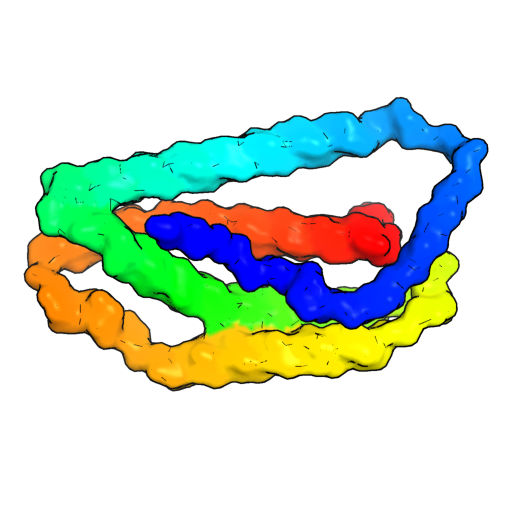 918 C CA . ARG A 1 115 ? -0.863 -6.570 -6.747 1.00 88.94 115 ARG A CA 1
ATOM 919 C C . ARG A 1 115 ? -2.017 -7.546 -6.548 1.00 88.94 115 ARG A C 1
ATOM 921 O O . ARG A 1 115 ? -2.919 -7.263 -5.770 1.00 88.94 115 ARG A O 1
ATOM 928 N N . LYS A 1 116 ? -1.988 -8.701 -7.224 1.00 89.12 116 LYS A N 1
ATOM 929 C CA . LYS A 1 116 ? -3.030 -9.733 -7.096 1.00 89.12 116 LYS A CA 1
ATOM 930 C C . LYS A 1 116 ? -3.110 -10.293 -5.680 1.00 89.12 116 LYS A C 1
ATOM 932 O O . LYS A 1 116 ? -4.211 -10.521 -5.196 1.00 89.12 116 LYS A O 1
ATOM 937 N N . HIS A 1 117 ? -1.973 -10.503 -5.020 1.00 86.44 117 HIS A N 1
ATOM 938 C CA . HIS A 1 117 ? -1.944 -10.949 -3.629 1.00 86.44 117 HIS A CA 1
ATOM 939 C C . HIS A 1 117 ? -2.648 -9.947 -2.707 1.00 86.44 117 HIS A C 1
ATOM 941 O O . HIS A 1 117 ? -3.590 -10.325 -2.014 1.00 86.44 117 HIS A O 1
ATOM 947 N N . HIS A 1 118 ? -2.277 -8.668 -2.785 1.00 84.19 118 HIS A N 1
ATOM 948 C CA . HIS A 1 118 ? -2.928 -7.618 -2.005 1.00 84.19 118 HIS A CA 1
ATOM 949 C C . HIS A 1 118 ? -4.398 -7.421 -2.375 1.00 84.19 118 HIS A C 1
ATOM 951 O O . HIS A 1 118 ? -5.194 -7.141 -1.490 1.00 84.19 118 HIS A O 1
ATOM 957 N N . GLN A 1 119 ? -4.787 -7.627 -3.638 1.00 86.25 119 GLN A N 1
ATOM 958 C CA . GLN A 1 119 ? -6.194 -7.603 -4.044 1.00 86.25 119 GLN A CA 1
ATOM 959 C C . GLN A 1 119 ? -6.978 -8.750 -3.396 1.00 86.25 119 GLN A C 1
ATOM 961 O O . GLN A 1 119 ? -8.051 -8.527 -2.854 1.00 86.25 119 GLN A O 1
ATOM 966 N N . MET A 1 120 ? -6.430 -9.968 -3.377 1.00 85.38 120 MET A N 1
ATOM 967 C CA . MET A 1 120 ? -7.075 -11.093 -2.692 1.00 85.38 120 MET A CA 1
ATOM 968 C C . MET A 1 120 ? -7.187 -10.853 -1.187 1.00 85.38 120 MET A C 1
ATOM 970 O O . MET A 1 120 ? -8.210 -11.183 -0.593 1.00 85.38 120 MET A O 1
ATOM 974 N N . GLU A 1 121 ? -6.155 -10.296 -0.551 1.00 82.62 121 GLU A N 1
ATOM 975 C CA . GLU A 1 121 ? -6.251 -9.860 0.844 1.00 82.62 121 GLU A CA 1
ATOM 976 C C . GLU A 1 121 ? -7.314 -8.774 0.998 1.00 82.62 121 GLU A C 1
ATOM 978 O O . GLU A 1 121 ? -8.103 -8.829 1.937 1.00 82.62 121 GLU A O 1
ATOM 983 N N . ALA A 1 122 ? -7.387 -7.841 0.046 1.00 80.12 122 ALA A N 1
ATOM 984 C CA . ALA A 1 122 ? -8.354 -6.765 0.056 1.00 80.12 122 ALA A CA 1
ATOM 985 C C . ALA A 1 122 ? -9.793 -7.291 0.048 1.00 80.12 122 ALA A C 1
ATOM 987 O O . ALA A 1 122 ? -10.570 -6.923 0.929 1.00 80.12 122 ALA A O 1
ATOM 988 N N . ASP A 1 123 ? -10.087 -8.196 -0.885 1.00 82.31 123 ASP A N 1
ATOM 989 C CA . ASP A 1 123 ? -11.405 -8.783 -1.140 1.00 82.31 123 ASP A CA 1
ATOM 990 C C . ASP A 1 123 ? -11.840 -9.767 -0.045 1.00 82.31 123 ASP A C 1
ATOM 992 O O . ASP A 1 123 ? -13.026 -9.902 0.250 1.00 82.31 123 ASP A O 1
ATOM 996 N N . ARG A 1 124 ? -10.888 -10.470 0.586 1.00 75.88 124 ARG A N 1
ATOM 997 C CA . ARG A 1 124 ? -11.176 -11.409 1.687 1.00 75.88 124 ARG A CA 1
ATOM 998 C C . ARG A 1 124 ? -11.500 -10.705 3.000 1.00 75.88 124 ARG A C 1
ATOM 1000 O O . ARG A 1 124 ? -11.966 -11.360 3.935 1.00 75.88 124 ARG A O 1
ATOM 1007 N N . ARG A 1 125 ? -11.248 -9.399 3.109 1.00 70.38 125 ARG A N 1
ATOM 1008 C CA . ARG A 1 125 ? -11.552 -8.646 4.326 1.00 70.38 125 ARG A CA 1
ATOM 1009 C C . ARG A 1 125 ? -13.042 -8.368 4.402 1.00 70.38 125 ARG A C 1
ATOM 1011 O O . ARG A 1 125 ? -13.584 -7.529 3.693 1.00 70.38 125 ARG A O 1
ATOM 1018 N N . ASN A 1 126 ? -13.680 -8.995 5.378 1.00 63.69 126 ASN A N 1
ATOM 1019 C CA . ASN A 1 126 ? -14.914 -8.470 5.929 1.00 63.69 126 ASN A CA 1
ATOM 1020 C C . ASN A 1 126 ? -14.513 -7.315 6.863 1.00 63.69 126 ASN A C 1
ATOM 1022 O O . ASN A 1 126 ? -14.086 -7.565 7.991 1.00 63.69 126 ASN A O 1
ATOM 1026 N N . GLY A 1 127 ? -14.536 -6.069 6.372 1.00 55.62 127 GLY A N 1
ATOM 1027 C CA . GLY A 1 127 ? -13.946 -4.886 7.036 1.00 55.62 127 GLY A CA 1
ATOM 1028 C C . GLY A 1 127 ? -14.410 -4.623 8.480 1.00 55.62 127 GLY A C 1
ATOM 1029 O O . GLY A 1 127 ? -13.778 -3.867 9.209 1.00 55.62 127 GLY A O 1
ATOM 1030 N N . SER A 1 128 ? -15.471 -5.295 8.926 1.00 53.69 128 SER A N 1
ATOM 1031 C CA . SER A 1 128 ? -16.017 -5.250 10.283 1.00 53.69 128 SER A CA 1
ATOM 1032 C C . SER A 1 128 ? -15.426 -6.279 11.261 1.00 53.69 128 SER A C 1
ATOM 1034 O O . SER A 1 128 ? -15.544 -6.091 12.471 1.00 53.69 128 SER A O 1
ATOM 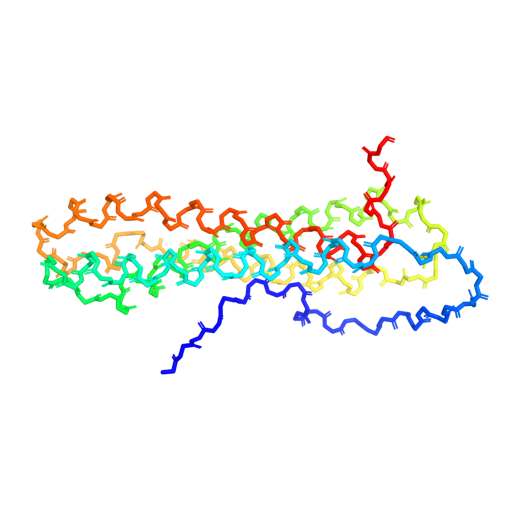1036 N N . MET A 1 129 ? -14.775 -7.358 10.802 1.00 60.59 129 MET A N 1
ATOM 1037 C CA . MET A 1 129 ? -14.390 -8.469 11.693 1.00 60.59 129 MET A CA 1
ATOM 1038 C C . MET A 1 129 ? -13.276 -8.120 12.685 1.00 60.59 129 MET A C 1
ATOM 1040 O O . MET A 1 129 ? -13.292 -8.619 13.807 1.00 60.59 129 MET A O 1
ATOM 1044 N N . CYS A 1 130 ? -12.334 -7.245 12.324 1.00 69.69 130 CYS A N 1
ATOM 1045 C CA . CYS A 1 130 ? -11.258 -6.850 13.240 1.00 69.69 130 CYS A CA 1
ATOM 1046 C C . CYS A 1 130 ? -11.753 -6.141 14.505 1.00 69.69 130 CYS A C 1
ATOM 1048 O O . CYS A 1 130 ? -11.135 -6.262 15.564 1.00 69.69 130 CYS A O 1
ATOM 1050 N N . TYR A 1 131 ? -12.836 -5.374 14.367 1.00 69.06 131 TYR A N 1
ATOM 1051 C CA . TYR A 1 131 ? -13.415 -4.561 15.434 1.00 69.06 131 TYR A CA 1
ATOM 1052 C C . TYR A 1 131 ? -14.664 -5.205 16.042 1.00 69.06 131 TYR A C 1
ATOM 1054 O O . TYR A 1 131 ? -15.170 -4.706 17.040 1.00 69.06 131 TYR A O 1
ATOM 1062 N N . GLY A 1 132 ? -15.155 -6.313 15.472 1.00 65.94 132 GLY A N 1
ATOM 1063 C CA . GLY A 1 132 ? -16.460 -6.897 15.797 1.00 65.94 132 GLY A CA 1
ATOM 1064 C C . GLY A 1 132 ? -16.634 -7.348 17.250 1.00 65.94 132 GLY A C 1
ATOM 1065 O O . GLY A 1 132 ? -17.761 -7.449 17.718 1.00 65.94 132 GLY A O 1
ATOM 1066 N N . ASN A 1 133 ? -15.533 -7.563 17.977 1.00 72.44 133 ASN A N 1
ATOM 1067 C CA . ASN A 1 133 ? -15.546 -7.947 19.393 1.00 72.44 133 ASN A CA 1
ATOM 1068 C C . ASN A 1 133 ? -15.243 -6.778 20.344 1.00 72.44 133 ASN A C 1
ATOM 1070 O O . ASN A 1 133 ? -15.036 -6.998 21.538 1.00 72.44 133 ASN A O 1
ATOM 1074 N N . LEU A 1 134 ? -15.148 -5.546 19.836 1.00 74.75 134 LEU A N 1
ATOM 1075 C CA . LEU A 1 134 ? -14.821 -4.395 20.666 1.00 74.75 134 LEU A CA 1
ATOM 1076 C C . LEU A 1 134 ? -16.082 -3.787 21.281 1.00 74.75 134 LEU A C 1
ATOM 1078 O O . LEU A 1 134 ? -17.087 -3.616 20.589 1.00 74.75 134 LEU A O 1
ATOM 1082 N N . PRO A 1 135 ? -16.029 -3.413 22.571 1.00 80.25 135 PRO A N 1
ATOM 1083 C CA . PRO A 1 135 ? -17.095 -2.653 23.200 1.00 80.25 135 PRO A CA 1
ATOM 1084 C C . PRO A 1 135 ? -17.409 -1.371 22.412 1.00 80.25 135 PRO A C 1
ATOM 1086 O O . PRO A 1 135 ? -16.471 -0.705 21.961 1.00 80.25 135 PRO A O 1
ATOM 1089 N N . PRO A 1 136 ? -18.688 -0.961 22.303 1.00 80.12 136 PRO A N 1
ATOM 1090 C CA . PRO A 1 136 ? -19.072 0.264 21.604 1.00 80.12 136 PRO A CA 1
ATOM 1091 C C . PRO A 1 136 ? -18.303 1.505 22.073 1.00 80.12 136 PRO A C 1
ATOM 1093 O O . PRO A 1 136 ? -17.923 2.331 21.247 1.00 80.12 136 PRO A O 1
ATOM 1096 N N . GLN A 1 137 ? -17.979 1.596 23.370 1.00 80.19 137 GLN A N 1
ATOM 1097 C CA . GLN A 1 137 ? -17.200 2.711 23.923 1.00 80.19 137 GLN A CA 1
ATOM 1098 C C . GLN A 1 137 ? -15.774 2.844 23.350 1.00 80.19 137 GLN A C 1
ATOM 1100 O O . GLN A 1 137 ? -15.158 3.896 23.478 1.00 80.19 137 GLN A O 1
ATOM 1105 N N . HIS A 1 138 ? -15.228 1.797 22.724 1.00 82.12 138 HIS A N 1
ATOM 1106 C CA . HIS A 1 138 ? -13.898 1.831 22.111 1.00 82.12 138 HIS A CA 1
ATOM 1107 C C . HIS A 1 138 ? -13.941 2.247 20.634 1.00 82.12 138 HIS A C 1
ATOM 1109 O O . HIS A 1 138 ? -12.908 2.628 20.087 1.00 82.12 138 HIS A O 1
ATOM 1115 N N . ILE A 1 139 ? -15.112 2.203 19.987 1.00 78.31 139 ILE A N 1
ATOM 1116 C CA . ILE A 1 139 ? -15.262 2.504 18.555 1.00 78.31 139 ILE A CA 1
ATOM 1117 C C . ILE A 1 139 ? -14.916 3.968 18.268 1.00 78.31 139 ILE A C 1
ATOM 1119 O O . ILE A 1 139 ? -14.175 4.245 17.330 1.00 78.31 139 ILE A O 1
ATOM 1123 N N . GLU A 1 140 ? -15.389 4.896 19.099 1.00 79.12 140 GLU A N 1
ATOM 1124 C CA . GLU A 1 140 ? -15.140 6.334 18.926 1.00 79.12 140 GLU A CA 1
ATOM 1125 C C . GLU A 1 140 ? -13.646 6.679 19.053 1.00 79.12 140 GLU A C 1
ATOM 1127 O O . GLU A 1 140 ? -13.089 7.418 18.239 1.00 79.12 140 GLU A O 1
ATOM 1132 N N . VAL A 1 141 ? -12.960 6.067 20.025 1.00 81.62 141 VAL A N 1
ATOM 1133 C CA . VAL A 1 141 ? -11.508 6.223 20.214 1.00 81.62 141 VAL A CA 1
ATOM 1134 C C . VAL A 1 141 ? -10.746 5.694 18.999 1.00 81.62 141 VAL A C 1
ATOM 1136 O O . VAL A 1 141 ? -9.802 6.333 18.536 1.00 81.62 141 VAL A O 1
ATOM 1139 N N . ILE A 1 142 ? -11.172 4.553 18.450 1.00 80.56 142 ILE A N 1
ATOM 1140 C CA . ILE A 1 142 ? -10.559 3.939 17.267 1.00 80.56 142 ILE A CA 1
ATOM 1141 C C . ILE A 1 142 ? -10.754 4.815 16.031 1.00 80.56 142 ILE A C 1
ATOM 1143 O O . ILE A 1 142 ? -9.781 5.127 15.356 1.00 80.56 142 ILE A O 1
ATOM 1147 N N . GLN A 1 143 ? -11.969 5.302 15.779 1.00 79.25 143 GLN A N 1
ATOM 1148 C CA . GLN A 1 143 ? -12.248 6.203 14.655 1.00 79.25 143 GLN A CA 1
ATOM 1149 C C . GLN A 1 143 ? -11.400 7.481 14.706 1.00 79.25 143 GLN A C 1
ATOM 1151 O O . GLN A 1 143 ? -10.938 7.975 13.677 1.00 79.25 143 GLN A O 1
ATOM 1156 N N . LYS A 1 144 ? -11.148 8.007 15.909 1.00 79.75 144 LYS A N 1
ATOM 1157 C CA . LYS A 1 144 ? -10.308 9.192 16.096 1.00 79.75 144 LYS A CA 1
ATOM 1158 C C . LYS A 1 144 ? -8.836 8.928 15.761 1.00 79.75 144 LYS A C 1
ATOM 1160 O O . LYS A 1 144 ? -8.186 9.790 15.166 1.00 79.75 144 LYS A O 1
ATOM 1165 N N . VAL A 1 145 ? -8.303 7.754 16.113 1.00 81.94 145 VAL A N 1
ATOM 1166 C CA . VAL A 1 145 ? -6.919 7.384 15.764 1.00 81.94 145 VAL A CA 1
ATOM 1167 C C . VAL A 1 145 ? -6.777 6.871 14.330 1.00 81.94 145 VAL A C 1
ATOM 1169 O O . VAL A 1 145 ? -5.689 6.975 13.770 1.00 81.94 145 VAL A O 1
ATOM 1172 N N . ASP A 1 146 ? -7.852 6.387 13.706 1.00 76.81 146 ASP A N 1
ATOM 1173 C CA . ASP A 1 146 ? -7.855 5.874 12.329 1.00 76.81 146 ASP A CA 1
ATOM 1174 C C . ASP A 1 146 ? -7.383 6.921 11.322 1.00 76.81 146 ASP A C 1
ATOM 1176 O O . ASP A 1 146 ? -6.510 6.631 10.507 1.00 76.81 146 ASP A O 1
ATOM 1180 N N . LYS A 1 147 ? -7.842 8.170 11.455 1.00 78.38 147 LYS A N 1
ATOM 1181 C CA . LYS A 1 147 ? -7.351 9.271 10.614 1.00 78.38 147 LYS A CA 1
ATOM 1182 C C . LYS A 1 147 ? -5.834 9.461 10.741 1.00 78.38 147 LYS A C 1
ATOM 1184 O O . LYS A 1 147 ? -5.143 9.674 9.752 1.00 78.38 147 LYS A O 1
ATOM 1189 N N . ARG A 1 148 ? -5.299 9.347 11.961 1.00 79.69 148 ARG A N 1
ATOM 1190 C CA . ARG A 1 148 ? -3.855 9.485 12.219 1.00 79.69 148 ARG A CA 1
ATOM 1191 C C . ARG A 1 148 ? -3.064 8.316 11.634 1.00 79.69 148 ARG A C 1
ATOM 1193 O O . ARG A 1 148 ? -1.933 8.513 11.193 1.00 79.69 148 ARG A O 1
ATOM 1200 N N . PHE A 1 149 ? -3.643 7.113 11.637 1.00 78.12 149 PHE A N 1
ATOM 1201 C CA . PHE A 1 149 ? -3.074 5.976 10.922 1.00 78.12 149 PHE A CA 1
ATOM 1202 C C . PHE A 1 149 ? -3.008 6.263 9.425 1.00 78.12 149 PHE A C 1
ATOM 1204 O O . PHE A 1 149 ? -1.931 6.117 8.857 1.00 78.12 149 PHE A O 1
ATOM 1211 N N . ASP A 1 150 ? -4.099 6.735 8.820 1.00 77.56 150 ASP A N 1
ATOM 1212 C CA . ASP A 1 150 ? -4.170 7.024 7.381 1.00 77.56 150 ASP A CA 1
ATOM 1213 C C . ASP A 1 150 ? -3.136 8.066 6.948 1.00 77.56 150 ASP A C 1
ATOM 1215 O O . ASP A 1 150 ? -2.418 7.852 5.970 1.00 77.56 150 ASP A O 1
ATOM 1219 N N . ASP A 1 151 ? -2.970 9.138 7.725 1.00 77.94 151 ASP A N 1
ATOM 1220 C CA . ASP A 1 151 ? -1.950 10.160 7.470 1.00 77.94 151 ASP A CA 1
ATOM 1221 C C . ASP A 1 151 ? -0.532 9.560 7.520 1.00 77.94 151 ASP A C 1
ATOM 1223 O O . ASP A 1 151 ? 0.263 9.711 6.586 1.00 77.94 151 ASP A O 1
ATOM 1227 N N . SER A 1 152 ? -0.210 8.815 8.587 1.00 75.94 152 SER A N 1
ATOM 1228 C CA . SER A 1 152 ? 1.091 8.141 8.735 1.00 75.94 152 SER A CA 1
ATOM 1229 C C . SER A 1 152 ? 1.386 7.168 7.600 1.00 75.94 152 SER A C 1
ATOM 1231 O O . SER A 1 152 ? 2.536 6.953 7.213 1.00 75.94 152 SER A O 1
ATOM 1233 N N . TYR A 1 153 ? 0.341 6.571 7.068 1.00 74.69 153 TYR A N 1
ATOM 1234 C CA . TYR A 1 153 ? 0.404 5.557 6.053 1.00 74.69 153 TYR A CA 1
ATOM 1235 C C . TYR A 1 153 ? 0.449 6.097 4.620 1.00 74.69 153 TYR A C 1
ATOM 1237 O O . TYR A 1 153 ? 1.126 5.516 3.767 1.00 74.69 153 TYR A O 1
ATOM 1245 N N . SER A 1 154 ? -0.193 7.234 4.361 1.00 75.56 154 SER A N 1
ATOM 1246 C CA . SER A 1 154 ? -0.019 7.986 3.118 1.00 75.56 154 SER A CA 1
ATOM 1247 C C . SER A 1 154 ? 1.430 8.453 2.962 1.00 75.56 154 SER A C 1
ATOM 1249 O O . SER A 1 154 ? 1.973 8.446 1.861 1.00 75.56 154 SER A O 1
ATOM 1251 N N . ILE A 1 155 ? 2.096 8.791 4.068 1.00 75.50 155 ILE A N 1
ATOM 1252 C CA . ILE A 1 155 ? 3.519 9.147 4.062 1.00 75.50 155 ILE A CA 1
ATOM 1253 C C . ILE A 1 155 ? 4.394 7.951 3.645 1.00 75.50 155 ILE A C 1
ATOM 1255 O O . ILE A 1 155 ? 5.286 8.100 2.809 1.00 75.50 155 ILE A O 1
ATOM 1259 N N . TYR A 1 156 ? 4.128 6.751 4.181 1.00 73.56 156 TYR A N 1
ATOM 1260 C CA . TYR A 1 156 ? 4.825 5.521 3.770 1.00 73.56 156 TYR A CA 1
ATOM 1261 C C . TYR A 1 156 ? 4.691 5.259 2.268 1.00 73.56 156 TYR A C 1
ATOM 1263 O O . TYR A 1 156 ? 5.649 4.840 1.618 1.00 73.56 156 TYR A O 1
ATOM 1271 N N . TYR A 1 157 ? 3.494 5.488 1.735 1.00 74.69 157 TYR A N 1
ATOM 1272 C CA . TYR A 1 157 ? 3.187 5.292 0.329 1.00 74.69 157 TYR A CA 1
ATOM 1273 C C . TYR A 1 157 ? 4.032 6.199 -0.580 1.00 74.69 157 TYR A C 1
ATOM 1275 O O . TYR A 1 157 ? 4.745 5.706 -1.459 1.00 74.69 157 TYR A O 1
ATOM 1283 N N . GLU A 1 158 ? 4.018 7.509 -0.324 1.00 75.00 158 GLU A N 1
ATOM 1284 C CA . GLU A 1 158 ? 4.773 8.485 -1.120 1.00 75.00 158 GLU A CA 1
ATOM 1285 C C . GLU A 1 158 ? 6.286 8.245 -1.043 1.00 75.00 158 GLU A C 1
ATOM 1287 O O . GLU A 1 158 ? 6.995 8.310 -2.049 1.00 75.00 158 GLU A O 1
ATOM 1292 N N . LEU A 1 159 ? 6.782 7.871 0.137 1.00 73.12 159 LEU A N 1
ATOM 1293 C CA . LEU A 1 159 ? 8.185 7.526 0.346 1.00 73.12 159 LEU A CA 1
ATOM 1294 C C . LEU A 1 159 ? 8.600 6.300 -0.476 1.00 73.12 159 LEU A C 1
ATOM 1296 O O . LEU A 1 159 ? 9.636 6.320 -1.144 1.00 73.12 159 LEU A O 1
ATOM 1300 N N . SER A 1 160 ? 7.784 5.245 -0.479 1.00 71.00 160 SER A N 1
ATOM 1301 C CA . SER A 1 160 ? 8.030 4.059 -1.302 1.00 71.00 160 SER A CA 1
ATOM 1302 C C . SER A 1 160 ? 8.068 4.414 -2.788 1.00 71.00 160 SER A C 1
ATOM 1304 O O . SER A 1 160 ? 9.004 4.023 -3.490 1.00 71.00 160 SER A O 1
ATOM 1306 N N . LYS A 1 161 ? 7.100 5.205 -3.262 1.00 73.94 161 LYS A N 1
ATOM 1307 C CA . LYS A 1 161 ? 7.037 5.685 -4.648 1.00 73.94 161 LYS A CA 1
ATOM 1308 C C . LYS A 1 161 ? 8.286 6.475 -5.038 1.00 73.94 161 LYS A C 1
ATOM 1310 O O . LYS A 1 161 ? 8.901 6.182 -6.063 1.00 73.94 161 LYS A O 1
ATOM 1315 N N . TYR A 1 162 ? 8.704 7.425 -4.208 1.00 74.62 162 TYR A N 1
ATOM 1316 C CA . TYR A 1 162 ? 9.898 8.230 -4.455 1.00 74.62 162 TYR A CA 1
ATOM 1317 C C . TYR A 1 162 ? 11.173 7.376 -4.530 1.00 74.62 162 TYR A C 1
ATOM 1319 O O . TYR A 1 162 ? 11.967 7.515 -5.463 1.00 74.62 162 TYR A O 1
ATOM 1327 N N . MET A 1 163 ? 11.338 6.422 -3.609 1.00 73.12 163 MET A N 1
ATOM 1328 C CA . MET A 1 163 ? 12.472 5.491 -3.618 1.00 73.12 163 MET A CA 1
ATOM 1329 C C . MET A 1 163 ? 12.521 4.639 -4.892 1.00 73.12 163 MET A C 1
ATOM 1331 O O . MET A 1 163 ? 13.601 4.387 -5.432 1.00 73.12 163 MET A O 1
ATOM 1335 N N . PHE A 1 164 ? 11.363 4.223 -5.404 1.00 75.88 164 PHE A N 1
ATOM 1336 C CA . PHE A 1 164 ? 11.270 3.511 -6.675 1.00 75.88 164 PHE A 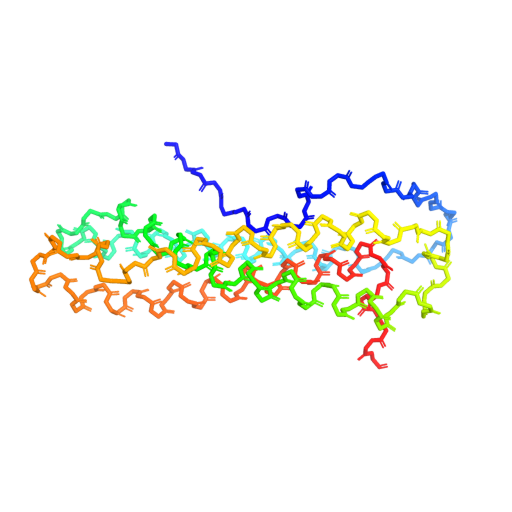CA 1
ATOM 1337 C C . PHE A 1 164 ? 11.677 4.381 -7.865 1.00 75.88 164 PHE A C 1
ATOM 1339 O O . PHE A 1 164 ? 12.468 3.939 -8.698 1.00 75.88 164 PHE A O 1
ATOM 1346 N N . LEU A 1 165 ? 11.215 5.633 -7.918 1.00 73.00 165 LEU A N 1
ATOM 1347 C CA . LEU A 1 165 ? 11.608 6.572 -8.970 1.00 73.00 165 LEU A CA 1
ATOM 1348 C C . LEU A 1 165 ? 13.117 6.844 -8.962 1.00 73.00 165 LEU A C 1
ATOM 1350 O O . LEU A 1 165 ? 13.733 6.858 -10.027 1.00 73.00 165 LEU A O 1
ATOM 1354 N N . ILE A 1 166 ? 13.731 7.011 -7.785 1.00 74.56 166 ILE A N 1
ATOM 1355 C CA . ILE A 1 166 ? 15.189 7.169 -7.664 1.00 74.56 166 ILE A CA 1
ATOM 1356 C C . ILE A 1 166 ? 15.919 5.948 -8.222 1.00 74.56 166 ILE A C 1
ATOM 1358 O O . ILE A 1 166 ? 16.868 6.116 -8.987 1.00 74.56 166 ILE A O 1
ATOM 1362 N N . LYS A 1 167 ? 15.482 4.732 -7.865 1.00 74.31 167 LYS A N 1
ATOM 1363 C CA . LYS A 1 167 ? 16.156 3.483 -8.258 1.00 74.31 167 LYS A CA 1
ATOM 1364 C C . LYS A 1 167 ? 16.349 3.367 -9.773 1.00 74.31 167 LYS A C 1
ATOM 1366 O O . LYS A 1 167 ? 17.376 2.857 -10.207 1.00 74.31 167 LYS A O 1
ATOM 1371 N N . PHE A 1 168 ? 15.393 3.856 -10.562 1.00 71.44 168 PHE A N 1
ATOM 1372 C CA . PHE A 1 168 ? 15.436 3.802 -12.029 1.00 71.44 168 PHE A CA 1
ATOM 1373 C C . PHE A 1 168 ? 15.833 5.137 -12.687 1.00 71.44 168 PHE A C 1
ATOM 1375 O O . PHE A 1 168 ? 15.742 5.286 -13.906 1.00 71.44 168 PHE A O 1
ATOM 1382 N N . GLY A 1 169 ? 16.284 6.120 -11.898 1.00 70.31 169 GLY A N 1
ATOM 1383 C CA . GLY A 1 169 ? 16.695 7.432 -12.405 1.00 70.31 169 GLY A CA 1
ATOM 1384 C C . GLY A 1 169 ? 15.540 8.269 -12.966 1.00 70.31 169 GLY A C 1
ATOM 1385 O O . GLY A 1 169 ? 15.758 9.142 -13.799 1.00 70.31 169 GLY A O 1
ATOM 1386 N N . TRP A 1 170 ? 14.305 8.010 -12.533 1.00 76.56 170 TRP A N 1
ATOM 1387 C CA . TRP A 1 170 ? 13.095 8.688 -13.012 1.00 76.56 170 TRP A CA 1
ATOM 1388 C C . TRP A 1 170 ? 12.652 9.862 -12.138 1.00 76.56 170 TRP A C 1
ATOM 1390 O O . TRP A 1 170 ? 11.718 10.571 -12.505 1.00 76.56 170 TRP A O 1
ATOM 1400 N N . ALA A 1 171 ? 13.325 10.103 -11.010 1.00 70.06 171 ALA A N 1
ATOM 1401 C CA . ALA A 1 171 ? 12.975 11.170 -10.070 1.00 70.06 171 ALA A CA 1
ATOM 1402 C C . ALA A 1 171 ? 12.962 12.578 -10.707 1.00 70.06 171 ALA A C 1
ATOM 1404 O O . ALA A 1 171 ? 12.159 13.411 -10.306 1.00 70.06 171 ALA A O 1
ATOM 1405 N N . ASN A 1 172 ? 13.791 12.823 -11.730 1.00 63.88 172 ASN A N 1
ATOM 1406 C CA . ASN A 1 172 ? 13.926 14.134 -12.382 1.00 63.88 172 ASN A CA 1
ATOM 1407 C C . ASN A 1 172 ? 13.146 14.268 -13.705 1.00 63.88 172 ASN A C 1
ATOM 1409 O O . ASN A 1 172 ? 13.237 15.303 -14.352 1.00 63.88 172 ASN A O 1
ATOM 1413 N N . ILE A 1 173 ? 12.405 13.240 -14.143 1.00 57.81 173 ILE A N 1
ATOM 1414 C CA . ILE A 1 173 ? 11.702 13.246 -15.447 1.00 57.81 173 ILE A CA 1
ATOM 1415 C C . ILE A 1 173 ? 10.387 14.055 -15.394 1.00 57.81 173 ILE A C 1
ATOM 1417 O O . ILE A 1 173 ? 9.778 14.324 -16.425 1.00 57.81 173 ILE A O 1
ATOM 1421 N N . PHE A 1 174 ? 9.949 14.462 -14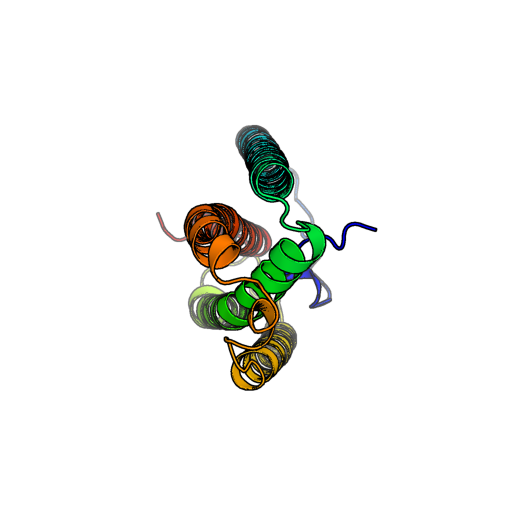.202 1.00 47.91 174 PHE A N 1
ATOM 1422 C CA . PHE A 1 174 ? 8.668 15.136 -13.964 1.00 47.91 174 PHE A CA 1
ATOM 1423 C C . PHE A 1 174 ? 8.785 16.644 -13.675 1.00 47.91 174 PHE A C 1
ATOM 1425 O O . PHE A 1 174 ? 7.821 17.228 -13.180 1.00 47.91 174 PHE A O 1
ATOM 1432 N N . HIS A 1 175 ? 9.937 17.259 -13.964 1.00 42.34 175 HIS A N 1
ATOM 1433 C CA . HIS A 1 175 ? 10.114 18.714 -13.914 1.00 42.34 175 HIS A CA 1
ATOM 1434 C C . HIS A 1 175 ? 9.868 19.373 -15.270 1.00 42.34 175 HIS A C 1
ATOM 1436 O O . HIS A 1 175 ? 10.305 18.798 -16.292 1.00 42.34 175 HIS A O 1
#

pLDDT: mean 70.58, std 16.77, range [25.44, 89.94]

Foldseek 3Di:
DDDDQPLPLVVLPDPAPPPPPPDDDDPDPPVVVVVVVVVLVVVLVVLLVVLCVLCVVLVHHSVLLVVLLSLQLCLVLLLVLLVVLLVCCVVCCPPDPQRVVPDCPSSNVVSVVSNVVSPVSNVPDPVCPSCVPPDPSCVVSSVVSSVSSVVSSVSVSVVSVCVSCVSSVNNPVPD

Secondary structure (DSSP, 8-state):
--PPP---GGGS---------------SSHHHHHHHHHHHHHHHHHHHHHHHHHHHHTT--HHHHHHHHHHHHHHHHHHHHHHHHHHHHHHHTTT-TTSTT--HHHHHHHHHHHHHHHHHHHHH--TTTTTTTS-HHHHHHHHHHHHHHHHHHHHHHHHHHHHHHHHTT-TTTT-

Sequence (175 aa):
MTKSFSIHMAVCHSTSPEITTSDKGTHSNAKSSRIDMDNLKEIMRRNKAEISAELKNHGVQPDQIIECRRMFHESEQGVRTFSEAIATIHFNKFKSPLVTDYNFTELIDCFERQRKHHQMEADRRNGSMCYGNLPPQHIEVIQKVDKRFDDSYSIYYELSKYMFLIKFGWANIFH

Organism: Schistosoma haematobium (NCBI:txid6185)